Protein AF-A0A537FKU1-F1 (afdb_monomer)

Structure (mmCIF, N/CA/C/O backbone):
data_AF-A0A537FKU1-F1
#
_entry.id   AF-A0A537FKU1-F1
#
loop_
_atom_site.group_PDB
_atom_site.id
_atom_site.type_symbol
_atom_site.label_atom_id
_atom_site.label_alt_id
_atom_site.label_comp_id
_atom_site.label_asym_id
_atom_site.label_entity_id
_atom_site.label_seq_id
_atom_site.pdbx_PDB_ins_code
_atom_site.Cartn_x
_atom_site.Cartn_y
_atom_site.Cartn_z
_atom_site.occupancy
_atom_site.B_iso_or_equiv
_atom_site.auth_seq_id
_atom_site.auth_comp_id
_atom_site.auth_asym_id
_atom_site.auth_atom_id
_atom_site.pdbx_PDB_model_num
ATOM 1 N N . LEU A 1 1 ? 7.163 -8.580 -25.027 1.00 79.69 1 LEU A N 1
ATOM 2 C CA . LEU A 1 1 ? 6.173 -8.074 -24.044 1.00 79.69 1 LEU A CA 1
ATOM 3 C C . LEU A 1 1 ? 6.565 -6.661 -23.641 1.00 79.69 1 LEU A C 1
ATOM 5 O O . LEU A 1 1 ? 7.755 -6.383 -23.587 1.00 79.69 1 LEU A O 1
ATOM 9 N N . LYS A 1 2 ? 5.596 -5.772 -23.407 1.00 90.44 2 LYS A N 1
ATOM 10 C CA . LYS A 1 2 ? 5.854 -4.451 -22.813 1.00 90.44 2 LYS A CA 1
ATOM 11 C C . LYS A 1 2 ? 5.672 -4.572 -21.300 1.00 90.44 2 LYS A C 1
ATOM 13 O O . LYS A 1 2 ? 4.713 -5.207 -20.874 1.00 90.44 2 LYS A O 1
ATOM 18 N N . GLY A 1 3 ? 6.586 -3.997 -20.525 1.00 92.38 3 GLY A N 1
ATOM 19 C CA . GLY A 1 3 ? 6.565 -4.032 -19.063 1.00 92.38 3 GLY A CA 1
ATOM 20 C C . GLY A 1 3 ? 6.813 -2.648 -18.474 1.00 92.38 3 GLY A C 1
ATOM 21 O O . GLY A 1 3 ? 7.351 -1.771 -19.149 1.00 92.38 3 GLY A O 1
ATOM 22 N N . LEU A 1 4 ? 6.399 -2.464 -17.224 1.00 90.75 4 LEU A N 1
ATOM 23 C CA . LEU A 1 4 ? 6.615 -1.248 -16.449 1.00 90.75 4 LEU A CA 1
ATOM 24 C C . LEU A 1 4 ? 7.145 -1.642 -15.072 1.00 90.75 4 LEU A C 1
ATOM 26 O O . LEU A 1 4 ? 6.585 -2.530 -14.434 1.00 90.75 4 LEU A O 1
ATOM 30 N N . PHE A 1 5 ? 8.202 -0.971 -14.628 1.00 93.31 5 PHE A N 1
ATOM 31 C CA . PHE A 1 5 ? 8.720 -1.091 -13.272 1.00 93.31 5 PHE A CA 1
ATOM 32 C C . PHE A 1 5 ? 8.218 0.091 -12.442 1.00 93.31 5 PHE A C 1
ATOM 34 O O . PHE A 1 5 ? 8.363 1.243 -12.853 1.00 93.31 5 PHE A O 1
ATOM 41 N N . LEU A 1 6 ? 7.611 -0.202 -11.295 1.00 92.62 6 LEU A N 1
ATOM 42 C CA . LEU A 1 6 ? 7.179 0.787 -10.317 1.00 92.62 6 LEU A CA 1
ATOM 43 C C . LEU A 1 6 ? 7.888 0.478 -9.003 1.00 92.62 6 LEU A C 1
ATOM 45 O O . LEU A 1 6 ? 7.816 -0.648 -8.519 1.00 92.62 6 LEU A O 1
ATOM 49 N N . SER A 1 7 ? 8.549 1.481 -8.437 1.00 92.38 7 SER A N 1
ATOM 50 C CA . SER A 1 7 ? 9.214 1.384 -7.142 1.00 92.38 7 SER A CA 1
ATOM 51 C C . SER A 1 7 ? 8.884 2.612 -6.311 1.00 92.38 7 SER A C 1
ATOM 53 O O . SER A 1 7 ? 8.812 3.721 -6.846 1.00 92.38 7 SER A O 1
ATOM 55 N N . GLY A 1 8 ? 8.626 2.391 -5.026 1.00 89.75 8 GLY A N 1
ATOM 56 C CA . GLY A 1 8 ? 8.405 3.438 -4.039 1.00 89.75 8 GLY A CA 1
ATOM 57 C C . GLY A 1 8 ? 9.642 3.554 -3.167 1.00 89.75 8 GLY A C 1
ATOM 58 O O . GLY A 1 8 ? 10.186 2.540 -2.737 1.00 89.75 8 GLY A O 1
ATOM 59 N N . GLU A 1 9 ? 10.087 4.780 -2.915 1.00 90.81 9 GLU A N 1
ATOM 60 C CA . GLU A 1 9 ? 11.155 5.014 -1.951 1.00 90.81 9 GLU A CA 1
ATOM 61 C C . GLU A 1 9 ? 10.700 4.574 -0.556 1.00 90.81 9 GLU A C 1
ATOM 63 O O . GLU A 1 9 ? 9.578 4.855 -0.131 1.00 90.81 9 GLU A O 1
ATOM 68 N N . THR A 1 10 ? 11.574 3.856 0.138 1.00 91.44 10 THR A N 1
ATOM 69 C CA . THR A 1 10 ? 11.375 3.402 1.510 1.00 91.44 10 THR A CA 1
ATOM 70 C C . THR A 1 10 ? 12.732 3.296 2.191 1.00 91.44 10 THR A C 1
ATOM 72 O O . THR A 1 10 ? 13.765 3.202 1.525 1.00 91.44 10 THR A O 1
ATOM 75 N N . SER A 1 11 ? 12.740 3.300 3.520 1.00 85.31 11 SER A N 1
ATOM 76 C CA . SER A 1 11 ? 13.969 3.200 4.301 1.00 85.31 11 SER A CA 1
ATOM 77 C C . SER A 1 11 ? 14.642 1.825 4.193 1.00 85.31 11 SER A C 1
ATOM 79 O O . SER A 1 11 ? 15.827 1.688 4.488 1.00 85.31 11 SER A O 1
ATOM 81 N N . GLY A 1 12 ? 13.890 0.804 3.769 1.00 86.31 12 GLY A N 1
ATOM 82 C CA . GLY A 1 12 ? 14.393 -0.547 3.515 1.00 86.31 12 GLY A CA 1
ATOM 83 C C . GLY A 1 12 ? 14.699 -1.373 4.768 1.00 86.31 12 GLY A C 1
ATOM 84 O O . GLY A 1 12 ? 14.999 -2.554 4.638 1.00 86.31 12 GLY A O 1
ATOM 85 N N . PHE A 1 13 ? 14.602 -0.793 5.969 1.00 84.94 13 PHE A N 1
ATOM 86 C CA . PHE A 1 13 ? 14.856 -1.482 7.246 1.00 84.94 13 PHE A CA 1
ATOM 87 C C . PHE A 1 13 ? 13.591 -1.758 8.070 1.00 84.94 13 PHE A C 1
ATOM 89 O O . PHE A 1 13 ? 13.653 -2.434 9.092 1.00 84.94 13 PHE A O 1
ATOM 96 N N . MET A 1 14 ? 12.448 -1.219 7.651 1.00 83.75 14 MET A N 1
ATOM 97 C CA . MET A 1 14 ? 11.156 -1.390 8.310 1.00 83.75 14 MET A CA 1
ATOM 98 C C . MET A 1 14 ? 10.057 -1.522 7.261 1.00 83.75 14 MET A C 1
ATOM 100 O O . MET A 1 14 ? 10.184 -1.023 6.141 1.00 83.75 14 MET A O 1
ATOM 104 N N . ILE A 1 15 ? 8.961 -2.174 7.640 1.00 86.31 15 ILE A N 1
ATOM 105 C CA . ILE A 1 15 ? 7.761 -2.233 6.807 1.00 86.31 15 ILE A CA 1
ATOM 106 C C . ILE A 1 15 ? 7.20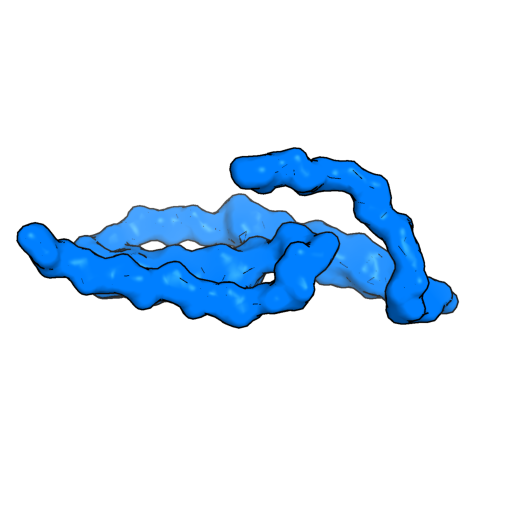0 -0.808 6.685 1.00 86.31 15 ILE A C 1
ATOM 108 O O . ILE A 1 15 ? 6.917 -0.163 7.693 1.00 86.31 15 ILE A O 1
ATOM 112 N N . ASP A 1 16 ? 7.038 -0.314 5.453 1.00 89.00 16 ASP A N 1
ATOM 113 C CA . ASP A 1 16 ? 6.449 1.000 5.166 1.00 89.00 16 ASP A CA 1
ATOM 114 C C . ASP A 1 16 ? 5.181 0.862 4.302 1.00 89.00 16 ASP A C 1
ATOM 116 O O . ASP A 1 16 ? 5.247 0.893 3.065 1.00 89.00 16 ASP A O 1
ATOM 120 N N . PRO A 1 17 ? 3.995 0.745 4.930 1.00 91.75 17 PRO A N 1
ATOM 121 C CA . PRO A 1 17 ? 2.722 0.639 4.223 1.00 91.75 17 PRO A CA 1
ATOM 122 C C . PRO A 1 17 ? 2.451 1.846 3.317 1.00 91.75 17 PRO A C 1
ATOM 124 O O . PRO A 1 17 ? 1.738 1.732 2.320 1.00 91.75 17 PRO A O 1
ATOM 127 N N . ARG A 1 18 ? 3.044 3.015 3.607 1.00 91.62 18 ARG A N 1
ATOM 128 C CA . ARG A 1 18 ? 2.847 4.231 2.803 1.00 91.62 18 ARG A CA 1
ATOM 129 C C . ARG A 1 18 ? 3.546 4.127 1.457 1.00 91.62 18 ARG A C 1
ATOM 131 O O . ARG A 1 18 ? 2.939 4.477 0.443 1.00 91.62 18 ARG A O 1
ATOM 138 N N . ALA A 1 19 ? 4.769 3.599 1.433 1.00 92.56 19 ALA A N 1
ATOM 139 C CA . ALA A 1 19 ? 5.494 3.340 0.192 1.00 92.56 19 ALA A CA 1
ATOM 140 C C . ALA A 1 19 ? 4.703 2.378 -0.717 1.00 92.56 19 ALA A C 1
ATOM 142 O O . ALA A 1 19 ? 4.500 2.663 -1.901 1.00 92.56 19 ALA A O 1
ATOM 143 N N . ALA A 1 20 ? 4.152 1.300 -0.147 1.00 93.31 20 ALA A N 1
ATOM 144 C CA . ALA A 1 20 ? 3.294 0.360 -0.870 1.00 93.31 20 ALA A CA 1
ATOM 145 C C . ALA A 1 20 ? 2.013 1.027 -1.413 1.00 93.31 20 ALA A C 1
ATOM 147 O O . ALA A 1 20 ? 1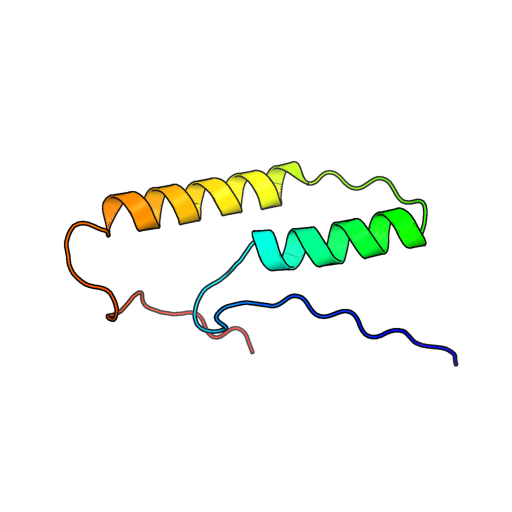.682 0.874 -2.594 1.00 93.31 20 ALA A O 1
ATOM 148 N N . MET A 1 21 ? 1.322 1.832 -0.593 1.00 94.69 21 MET A N 1
ATOM 149 C CA . MET A 1 21 ? 0.114 2.559 -1.007 1.00 94.69 21 MET A CA 1
ATOM 150 C C . MET A 1 21 ? 0.358 3.507 -2.184 1.00 94.69 21 MET A C 1
ATOM 152 O O . MET A 1 21 ? -0.503 3.632 -3.056 1.00 94.69 21 MET A O 1
ATOM 156 N N . ILE A 1 22 ? 1.507 4.187 -2.242 1.00 94.12 22 ILE A N 1
ATOM 157 C CA . ILE A 1 22 ? 1.833 5.105 -3.346 1.00 94.12 22 ILE A CA 1
ATOM 158 C C . ILE A 1 22 ? 1.885 4.344 -4.674 1.00 94.12 22 ILE A C 1
ATOM 160 O O . ILE A 1 22 ? 1.263 4.766 -5.656 1.00 94.12 22 ILE A O 1
ATOM 164 N N . ILE A 1 23 ? 2.570 3.201 -4.692 1.00 95.44 23 ILE A N 1
ATOM 165 C CA . ILE A 1 23 ? 2.685 2.364 -5.888 1.00 95.44 23 ILE A CA 1
ATOM 166 C C . ILE A 1 23 ? 1.337 1.778 -6.280 1.00 95.44 23 ILE A C 1
ATOM 168 O O . ILE A 1 23 ? 0.943 1.876 -7.447 1.00 95.44 23 ILE A O 1
ATOM 172 N N . LEU A 1 24 ? 0.579 1.273 -5.307 1.00 95.50 24 LEU A N 1
ATOM 173 C CA . LEU A 1 24 ? -0.746 0.726 -5.561 1.00 95.50 24 LEU A CA 1
ATOM 174 C C . LEU A 1 24 ? -1.701 1.797 -6.110 1.00 95.50 24 LEU A C 1
ATOM 176 O O . LEU A 1 24 ? -2.402 1.544 -7.084 1.00 95.50 24 LEU A O 1
ATOM 180 N N . ARG A 1 25 ? -1.666 3.036 -5.601 1.00 95.25 25 ARG A N 1
ATOM 181 C CA . ARG A 1 25 ? -2.457 4.165 -6.137 1.00 95.25 25 ARG A CA 1
ATOM 182 C C . ARG A 1 25 ? -2.111 4.504 -7.586 1.00 95.25 25 ARG A C 1
ATOM 184 O O . ARG A 1 25 ? -2.994 4.881 -8.361 1.00 95.25 25 ARG A O 1
ATOM 191 N N . VAL A 1 26 ? -0.838 4.424 -7.974 1.00 94.94 26 VAL A N 1
ATOM 192 C CA . VAL A 1 26 ? -0.436 4.621 -9.377 1.00 94.94 26 VAL A CA 1
ATOM 193 C C . VAL A 1 26 ? -0.981 3.486 -10.240 1.00 94.94 26 VAL A C 1
ATOM 195 O O . VAL A 1 26 ? -1.609 3.764 -11.262 1.00 94.94 26 VAL A O 1
ATOM 198 N N . LEU A 1 27 ? -0.807 2.236 -9.808 1.00 95.50 27 LEU A N 1
ATOM 199 C CA . LEU A 1 27 ? -1.269 1.054 -10.532 1.00 95.50 27 LEU A CA 1
ATOM 200 C C . LEU A 1 27 ? -2.795 1.060 -10.722 1.00 95.50 27 LEU A C 1
ATOM 202 O O . LEU A 1 27 ? -3.276 0.933 -11.844 1.00 95.50 27 LEU A O 1
ATOM 206 N N . VAL A 1 28 ? -3.550 1.296 -9.646 1.00 96.19 28 VAL A N 1
ATOM 207 C CA . VAL A 1 28 ? -5.020 1.345 -9.637 1.00 96.19 28 VAL A CA 1
ATOM 208 C C . VAL A 1 28 ? -5.540 2.378 -10.630 1.00 96.19 28 VAL A C 1
ATOM 210 O O . VAL A 1 28 ? -6.390 2.060 -11.458 1.00 96.19 28 VAL A O 1
ATOM 213 N N . ARG A 1 29 ? -4.972 3.592 -10.628 1.00 95.69 29 ARG A N 1
ATOM 214 C CA . ARG A 1 29 ? -5.349 4.640 -11.591 1.00 95.69 29 ARG A CA 1
ATOM 215 C C . ARG A 1 29 ? -4.985 4.279 -13.027 1.00 95.69 29 ARG A C 1
ATOM 217 O O . ARG A 1 29 ? -5.756 4.573 -13.932 1.00 95.69 29 ARG A O 1
ATOM 224 N N . LYS A 1 30 ? -3.822 3.661 -13.253 1.00 94.50 30 LYS A N 1
ATOM 225 C CA . LYS A 1 30 ? -3.372 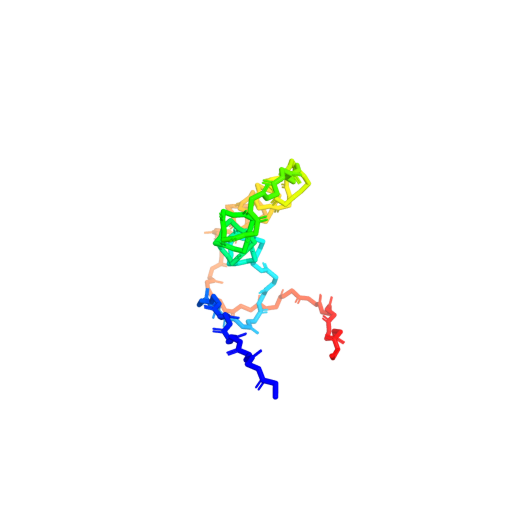3.266 -14.598 1.00 94.50 30 LYS A CA 1
ATOM 226 C C . LYS A 1 30 ? -4.196 2.123 -15.184 1.00 94.50 30 LYS A C 1
ATOM 228 O O . LYS A 1 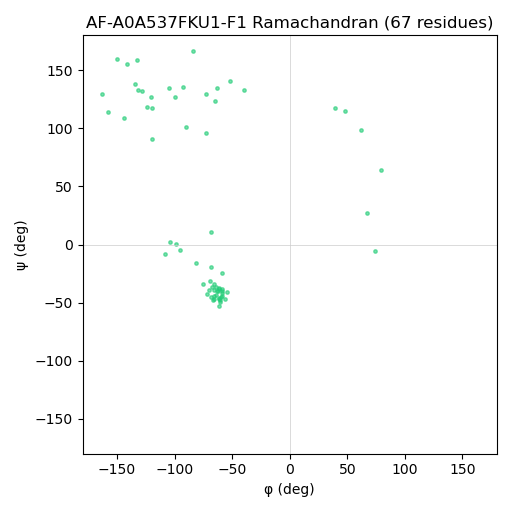30 ? -4.365 2.084 -16.398 1.00 94.50 30 LYS A O 1
ATOM 233 N N . LEU A 1 31 ? -4.700 1.229 -14.338 1.00 95.19 31 LEU A N 1
ATOM 234 C CA . LEU A 1 31 ? -5.508 0.077 -14.738 1.00 95.19 31 LEU A CA 1
ATOM 235 C C . LEU A 1 31 ? -7.022 0.334 -14.651 1.00 95.19 31 LEU A C 1
ATOM 237 O O . LEU A 1 31 ? -7.796 -0.527 -15.054 1.00 95.19 31 LEU A O 1
ATOM 241 N N . GLY A 1 32 ? -7.451 1.493 -14.140 1.00 96.62 32 GLY A N 1
ATOM 242 C CA . GLY A 1 32 ? -8.870 1.815 -13.960 1.00 96.62 32 GLY A CA 1
ATOM 243 C C . GLY A 1 32 ? -9.566 0.947 -12.907 1.00 96.62 32 GLY A C 1
ATOM 244 O O . GLY A 1 32 ? -10.766 0.712 -13.002 1.00 96.62 32 GLY A O 1
ATOM 245 N N . LEU A 1 33 ? -8.818 0.443 -11.924 1.00 96.88 33 LEU A N 1
ATOM 246 C CA . LEU A 1 33 ? -9.346 -0.406 -10.858 1.00 96.88 33 LEU A CA 1
ATOM 247 C C . LEU A 1 33 ? -9.937 0.436 -9.722 1.00 96.88 33 LEU A C 1
ATOM 249 O O . LEU A 1 33 ? -9.696 1.640 -9.617 1.00 96.88 33 LEU A O 1
ATOM 253 N N . GLN A 1 34 ? -10.690 -0.220 -8.846 1.00 95.25 34 GLN A N 1
ATOM 254 C CA . GLN A 1 34 ? -11.083 0.295 -7.537 1.00 95.25 34 GLN A CA 1
ATOM 255 C C . GLN A 1 34 ? -10.618 -0.734 -6.509 1.00 95.25 34 GLN A C 1
ATOM 257 O O . GLN A 1 34 ? -11.011 -1.895 -6.584 1.00 95.25 34 GLN A O 1
ATOM 262 N N . ILE A 1 35 ?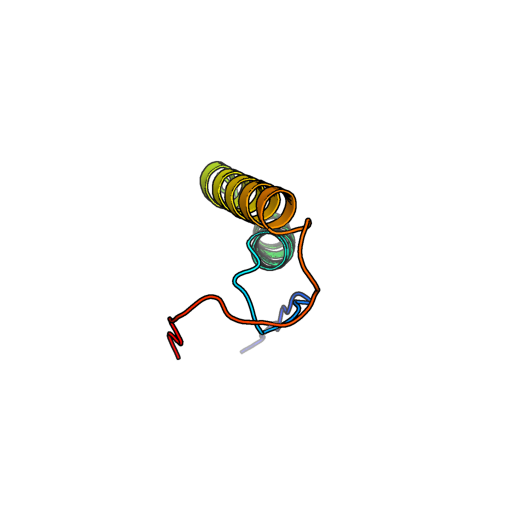 -9.730 -0.326 -5.609 1.00 95.19 35 ILE A N 1
ATOM 263 C CA . ILE A 1 35 ? -9.178 -1.184 -4.559 1.00 95.19 35 ILE A CA 1
ATOM 264 C C . ILE A 1 35 ? -9.361 -0.451 -3.238 1.00 95.19 35 ILE A C 1
ATOM 266 O O . ILE A 1 35 ? -9.048 0.739 -3.149 1.00 95.19 35 ILE A O 1
ATOM 270 N N . ASP A 1 36 ? -9.873 -1.164 -2.241 1.00 95.88 36 ASP A N 1
ATOM 271 C CA . ASP A 1 36 ? -9.965 -0.670 -0.873 1.00 95.88 36 ASP A CA 1
ATOM 272 C C . ASP A 1 36 ? -8.571 -0.631 -0.231 1.00 95.88 36 ASP A C 1
ATOM 274 O O . ASP A 1 36 ? -7.818 -1.601 -0.285 1.00 95.88 36 ASP A O 1
ATOM 278 N N . MET A 1 37 ? -8.225 0.515 0.352 1.00 95.31 37 MET A N 1
ATOM 279 C CA . MET A 1 37 ? -6.922 0.781 0.969 1.00 95.31 37 MET A CA 1
ATOM 280 C C . MET A 1 37 ? -6.984 0.734 2.501 1.00 95.31 37 MET A C 1
ATOM 282 O O . MET A 1 37 ? -5.970 0.976 3.150 1.00 95.31 37 MET A O 1
ATOM 286 N N . THR A 1 38 ? -8.151 0.432 3.081 1.00 96.56 38 THR A N 1
ATOM 287 C CA . THR A 1 38 ? -8.416 0.547 4.524 1.00 96.56 38 THR A CA 1
ATOM 288 C C . THR A 1 38 ? -7.406 -0.218 5.383 1.00 96.56 38 THR A C 1
ATOM 290 O O . THR A 1 38 ? -6.942 0.305 6.394 1.00 96.56 38 THR A O 1
ATOM 293 N N . GLU A 1 39 ? -7.015 -1.427 4.975 1.00 95.38 39 GLU A N 1
ATOM 294 C CA . GLU A 1 39 ? -6.048 -2.244 5.719 1.00 95.38 39 GLU A CA 1
ATOM 295 C C . GLU A 1 39 ? -4.646 -1.611 5.738 1.00 95.38 39 GLU A C 1
ATOM 297 O O . GLU A 1 39 ? -4.049 -1.451 6.802 1.00 95.38 39 GLU A O 1
ATOM 302 N N . LEU A 1 40 ? -4.154 -1.156 4.579 1.00 94.50 40 LEU A N 1
ATOM 303 C CA . LEU A 1 40 ? -2.856 -0.480 4.466 1.00 94.50 40 LEU A CA 1
ATOM 304 C C . LEU A 1 40 ? -2.831 0.847 5.236 1.00 94.50 40 LEU A C 1
ATOM 306 O O . LEU A 1 40 ? -1.816 1.210 5.833 1.00 94.50 40 LEU A O 1
ATOM 310 N N . GLU A 1 41 ? -3.949 1.574 5.242 1.00 95.81 41 GLU A N 1
ATOM 311 C CA . GLU A 1 41 ? -4.105 2.797 6.031 1.00 95.81 41 GLU A CA 1
ATOM 312 C C . GLU A 1 41 ? -4.118 2.512 7.540 1.00 95.81 41 GLU A C 1
ATOM 314 O O . GLU A 1 41 ? -3.556 3.293 8.313 1.00 95.81 41 GLU A O 1
ATOM 319 N N . GLY A 1 42 ? -4.717 1.394 7.961 1.00 96.56 42 GLY A N 1
ATOM 320 C CA . GLY A 1 42 ? -4.669 0.904 9.339 1.00 96.56 42 GLY A CA 1
ATOM 321 C C . GLY A 1 42 ? -3.241 0.593 9.781 1.00 96.56 42 GLY A C 1
ATOM 322 O O . GLY A 1 42 ? -2.755 1.179 10.747 1.00 96.56 42 GLY A O 1
ATOM 323 N N . GLN A 1 43 ? -2.527 -0.225 9.005 1.00 93.56 43 GLN A N 1
ATOM 324 C CA . GLN A 1 43 ? -1.130 -0.579 9.279 1.00 93.56 43 GLN A CA 1
ATOM 325 C C . GLN A 1 43 ? -0.215 0.652 9.328 1.00 93.56 43 GLN A C 1
ATOM 327 O O . GLN A 1 43 ? 0.646 0.759 10.201 1.00 93.56 43 GLN A O 1
ATOM 332 N N . ALA A 1 44 ? -0.411 1.626 8.430 1.00 92.56 44 ALA A N 1
ATOM 333 C CA . ALA A 1 44 ? 0.360 2.869 8.452 1.0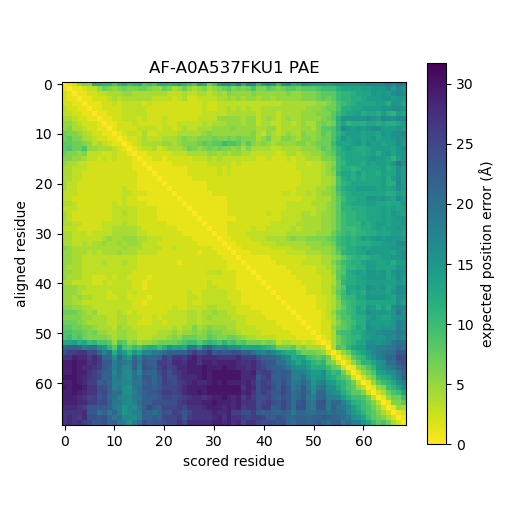0 92.56 44 ALA A CA 1
ATOM 334 C C . ALA A 1 44 ? 0.198 3.626 9.785 1.00 92.56 44 ALA A C 1
ATOM 336 O O . ALA A 1 44 ? 1.181 4.130 10.331 1.00 92.56 44 ALA A O 1
ATOM 337 N N . LYS A 1 45 ? -1.028 3.681 10.324 1.00 94.12 45 LYS A N 1
ATOM 338 C CA . LYS A 1 45 ? -1.325 4.334 11.610 1.00 94.12 45 LYS A CA 1
ATOM 339 C C . LYS A 1 45 ? -0.761 3.570 12.801 1.00 94.12 45 LYS A C 1
ATOM 341 O O . LYS A 1 45 ? -0.284 4.201 13.743 1.00 94.12 45 LYS A O 1
ATOM 346 N N . GLU A 1 46 ? -0.819 2.242 12.779 1.00 92.38 46 GLU A N 1
ATOM 347 C CA . GLU A 1 46 ? -0.240 1.399 13.831 1.00 92.38 46 GLU A CA 1
ATOM 348 C C . GLU A 1 46 ? 1.269 1.624 13.941 1.00 92.38 46 GLU A C 1
ATOM 350 O O . GLU A 1 46 ? 1.770 1.908 15.029 1.00 92.38 46 GLU A O 1
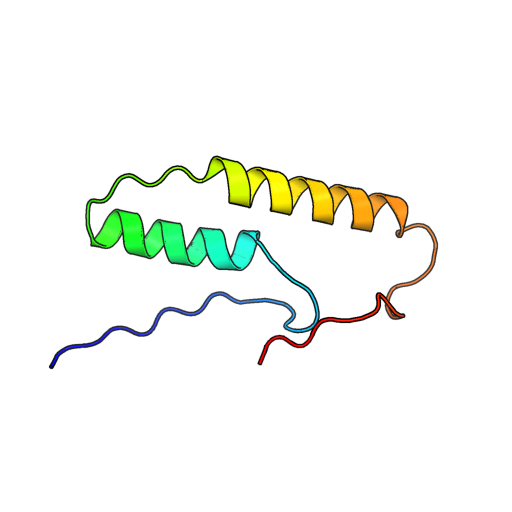ATOM 355 N N . ILE A 1 47 ? 1.976 1.615 12.807 1.00 88.75 47 ILE A N 1
ATOM 356 C CA . ILE A 1 47 ? 3.422 1.861 12.760 1.00 88.75 47 ILE A CA 1
ATOM 357 C C . ILE A 1 47 ? 3.750 3.285 13.211 1.00 88.75 47 ILE A C 1
ATOM 359 O O . ILE A 1 47 ? 4.659 3.483 14.012 1.00 88.75 47 ILE A O 1
ATOM 363 N N . GLU A 1 48 ? 2.992 4.289 12.766 1.00 88.00 48 GLU A N 1
ATOM 364 C CA . GLU A 1 48 ? 3.189 5.673 13.211 1.00 88.00 48 GLU A CA 1
ATOM 365 C C . GLU A 1 48 ? 2.971 5.825 14.725 1.00 88.00 48 GLU A C 1
ATOM 367 O O . GLU A 1 48 ? 3.700 6.559 15.394 1.00 88.00 48 GLU A O 1
ATOM 372 N N . THR A 1 49 ? 1.990 5.114 15.280 1.00 90.31 49 THR A N 1
ATOM 373 C CA . THR A 1 49 ? 1.704 5.121 16.719 1.00 90.31 49 THR A CA 1
ATOM 374 C C . THR A 1 49 ? 2.825 4.444 17.501 1.00 90.31 49 THR A C 1
ATOM 376 O O . THR A 1 49 ? 3.294 5.010 18.487 1.00 90.31 49 THR A O 1
ATOM 379 N N . ALA A 1 50 ? 3.305 3.287 17.038 1.00 87.31 50 ALA A N 1
ATOM 380 C CA . ALA A 1 50 ? 4.430 2.584 17.645 1.00 87.31 50 ALA A CA 1
ATOM 381 C C . ALA A 1 50 ? 5.701 3.449 17.643 1.00 87.31 50 ALA A C 1
ATOM 383 O O . ALA A 1 50 ? 6.344 3.592 18.679 1.00 87.31 50 ALA A O 1
ATOM 384 N N . LEU A 1 51 ? 6.003 4.113 16.520 1.00 84.19 51 LEU A N 1
ATOM 385 C CA . LEU A 1 51 ? 7.155 5.014 16.393 1.00 84.19 51 LEU A CA 1
ATOM 386 C C . LEU A 1 51 ? 7.064 6.231 17.319 1.00 84.19 51 LEU A C 1
ATOM 388 O O . LEU A 1 51 ? 8.062 6.641 17.908 1.00 84.19 51 LEU A O 1
ATOM 392 N N . LYS A 1 52 ? 5.870 6.817 17.473 1.00 85.56 52 LYS A N 1
ATOM 393 C CA . LYS A 1 52 ? 5.647 7.930 18.410 1.00 85.56 52 LYS A CA 1
ATOM 394 C C . LYS A 1 52 ? 5.824 7.505 19.866 1.00 85.56 52 LYS A C 1
ATOM 396 O O . LYS A 1 52 ? 6.286 8.307 20.667 1.00 85.56 52 LYS A O 1
ATOM 401 N N . GLN A 1 53 ? 5.464 6.269 20.207 1.00 84.75 53 GLN A N 1
ATOM 402 C CA . GLN A 1 53 ? 5.643 5.721 21.554 1.00 84.75 53 GLN A CA 1
ATOM 403 C C . GLN A 1 53 ? 7.103 5.355 21.847 1.00 84.75 53 GLN A C 1
ATOM 405 O O . GLN A 1 53 ? 7.548 5.511 22.980 1.00 84.75 53 GLN A O 1
ATOM 410 N N . SER A 1 54 ? 7.858 4.899 20.843 1.00 72.12 54 SER A N 1
ATOM 411 C CA . SER A 1 54 ? 9.287 4.593 20.985 1.00 72.12 54 SER A CA 1
ATOM 412 C C . SER A 1 54 ? 10.192 5.828 20.888 1.00 72.12 54 SER A C 1
ATOM 414 O O . SER A 1 54 ? 11.346 5.769 21.296 1.00 72.12 54 SER A O 1
ATOM 416 N N . GLY A 1 55 ? 9.680 6.950 20.375 1.00 56.53 55 GLY A N 1
ATOM 417 C CA . GLY A 1 55 ? 10.427 8.180 20.092 1.00 56.53 55 GLY A CA 1
ATOM 418 C C . GLY A 1 55 ? 10.959 8.973 21.295 1.00 56.53 55 GLY A C 1
ATOM 419 O O . GLY A 1 55 ? 11.417 10.091 21.085 1.00 56.53 55 GLY A O 1
ATOM 420 N N . ASP A 1 56 ? 10.924 8.428 22.518 1.00 50.12 56 ASP A N 1
ATOM 421 C CA . ASP A 1 56 ? 11.539 9.049 23.708 1.00 50.12 56 ASP A CA 1
ATOM 422 C C . ASP A 1 56 ? 12.931 8.467 24.052 1.00 50.12 56 ASP A C 1
ATOM 424 O O . ASP A 1 56 ? 13.570 8.899 25.009 1.00 50.12 56 ASP A O 1
ATOM 428 N N . LYS A 1 57 ? 13.442 7.503 23.266 1.00 43.56 57 LYS A N 1
ATOM 429 C CA . LYS A 1 57 ? 14.848 7.060 23.306 1.00 43.56 57 LYS A CA 1
ATOM 430 C C . LYS A 1 57 ? 15.349 6.713 21.906 1.00 43.56 57 LYS A C 1
ATOM 432 O O . LYS A 1 57 ? 14.940 5.707 21.346 1.00 43.56 57 LYS A O 1
ATOM 437 N N . ASP A 1 58 ? 16.226 7.579 21.407 1.00 38.81 58 ASP A N 1
ATOM 438 C CA . ASP A 1 58 ? 17.229 7.404 20.355 1.00 38.81 58 ASP A CA 1
ATOM 439 C C . ASP A 1 58 ? 16.865 6.572 19.111 1.00 38.81 58 ASP A C 1
ATOM 441 O O . ASP A 1 58 ? 16.676 5.356 19.128 1.00 38.81 58 ASP A O 1
ATOM 445 N N . SER A 1 59 ? 16.897 7.276 17.977 1.00 49.00 59 SER A N 1
ATOM 446 C CA . SER A 1 59 ? 17.158 6.726 16.649 1.00 49.00 59 SER A CA 1
ATOM 447 C C . SER A 1 59 ? 18.254 5.656 16.696 1.00 49.00 59 SER A C 1
ATOM 449 O O . SER A 1 59 ? 19.328 5.899 17.242 1.00 49.00 59 SER A O 1
ATOM 451 N N . ASP A 1 60 ? 17.985 4.524 16.049 1.00 49.78 60 ASP A N 1
ATOM 452 C CA . ASP A 1 60 ? 18.916 3.424 15.783 1.00 49.78 60 ASP A CA 1
ATOM 453 C C . ASP A 1 60 ? 19.181 2.446 16.943 1.00 49.78 60 ASP A C 1
ATOM 455 O O . ASP A 1 60 ? 20.316 2.241 17.360 1.00 49.78 60 ASP A O 1
ATOM 459 N N . SER A 1 61 ? 18.159 1.708 17.397 1.00 41.41 61 SER A N 1
ATOM 460 C CA . SER A 1 61 ? 18.343 0.266 17.663 1.00 41.41 61 SER A CA 1
ATOM 461 C C . SER A 1 61 ? 17.039 -0.538 17.791 1.00 41.41 61 SER A C 1
ATOM 463 O O . SER A 1 61 ? 16.165 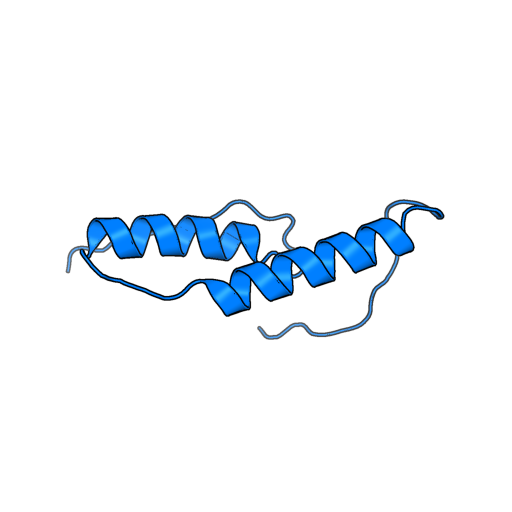-0.241 18.593 1.00 41.41 61 SER A O 1
ATOM 465 N N . ALA A 1 62 ? 17.002 -1.636 17.028 1.00 49.56 62 ALA A N 1
ATOM 466 C CA . ALA A 1 62 ? 16.370 -2.922 17.337 1.00 49.56 62 ALA A CA 1
ATOM 467 C C . ALA A 1 62 ? 14.841 -2.994 17.565 1.00 49.56 62 ALA A C 1
ATOM 469 O O . ALA A 1 62 ? 14.343 -2.907 18.683 1.00 49.56 62 ALA A O 1
ATOM 470 N N . GLY A 1 63 ? 14.127 -3.390 16.506 1.00 38.38 63 GLY A N 1
ATOM 471 C CA . GLY A 1 63 ? 12.920 -4.216 16.595 1.00 38.38 63 GLY A CA 1
ATOM 472 C C . GLY A 1 63 ? 13.152 -5.516 15.821 1.00 38.38 63 GLY A C 1
ATOM 473 O O . GLY A 1 63 ? 13.447 -5.487 14.632 1.00 38.38 63 GLY A O 1
ATOM 474 N N . SER A 1 64 ? 13.109 -6.647 16.515 1.00 39.72 64 SER A N 1
ATOM 475 C CA . SER A 1 64 ? 13.318 -8.012 16.017 1.00 39.72 64 SER A CA 1
ATOM 476 C C . SER A 1 64 ? 12.468 -8.394 14.795 1.00 39.72 64 SER A C 1
ATOM 478 O O . SER A 1 64 ? 11.275 -8.130 14.823 1.00 39.72 64 SER A O 1
ATOM 480 N N . SER A 1 65 ? 13.081 -9.132 13.849 1.00 52.69 65 SER A N 1
ATOM 481 C CA . SER A 1 65 ? 12.501 -10.159 12.947 1.00 52.69 65 SER A CA 1
ATOM 482 C C . SER A 1 65 ? 11.199 -9.786 12.215 1.00 52.69 65 SER A C 1
ATOM 484 O O . SER A 1 65 ? 10.153 -9.657 12.828 1.00 52.69 65 SER A O 1
ATOM 486 N N . GLU A 1 66 ? 11.173 -9.670 10.888 1.00 39.56 66 GLU A N 1
ATOM 487 C CA . GLU A 1 66 ? 11.141 -10.839 10.001 1.00 39.56 66 GLU A CA 1
ATOM 488 C C . GLU A 1 66 ? 11.673 -10.446 8.607 1.00 39.56 66 GLU A C 1
ATOM 490 O O . GLU A 1 66 ? 11.071 -9.643 7.896 1.00 39.56 66 GLU A O 1
ATOM 495 N N . TYR A 1 67 ? 12.823 -11.000 8.211 1.00 42.31 67 TYR A N 1
ATOM 496 C CA . TYR A 1 67 ? 13.232 -11.024 6.804 1.00 42.31 67 TYR A CA 1
ATOM 497 C C . TYR A 1 67 ? 12.333 -12.049 6.103 1.00 42.31 67 TYR A C 1
ATOM 499 O O . TYR A 1 67 ? 12.609 -13.247 6.153 1.00 42.31 67 TYR A O 1
ATOM 507 N N . ILE A 1 68 ? 11.249 -11.600 5.474 1.00 52.62 68 ILE A N 1
ATOM 508 C CA . ILE A 1 68 ? 10.571 -12.408 4.457 1.00 52.62 68 ILE A CA 1
ATOM 509 C C . ILE A 1 68 ? 11.231 -12.019 3.138 1.00 52.62 68 ILE A C 1
ATOM 511 O O . ILE A 1 68 ? 11.032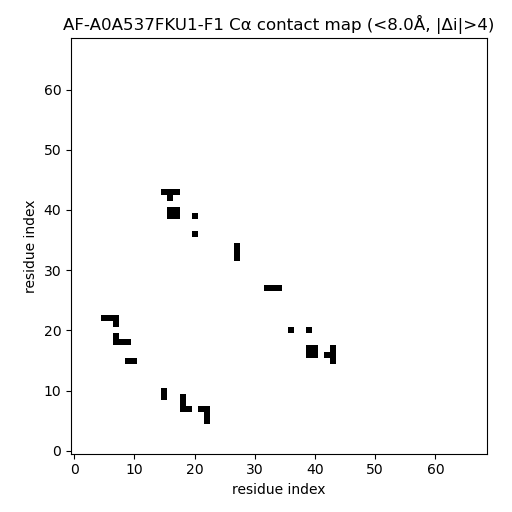 -10.907 2.652 1.00 52.62 68 ILE A O 1
ATOM 515 N N . GLY A 1 69 ? 12.138 -12.888 2.682 1.00 44.00 69 GLY A N 1
ATOM 516 C CA . GLY A 1 69 ? 12.945 -12.694 1.474 1.00 44.00 69 GLY A CA 1
ATOM 517 C C . GLY A 1 69 ? 12.136 -12.486 0.202 1.00 44.00 69 GLY A C 1
ATOM 518 O O . GLY A 1 69 ? 10.952 -12.892 0.161 1.00 44.00 69 GLY A O 1
#

Mean predicted aligned error: 8.72 Å

Nearest PDB structures (foldseek):
  3wz2-assembly1_E  TM=6.735E-01  e=1.408E-01  Pyrococcus furiosus DSM 3638

Solvent-accessible surface area (backbone atoms only — not comparable to full-atom values): 4705 Å² total; per-residue (Å²): 135,90,85,84,90,85,83,54,80,70,90,80,83,62,93,55,44,60,33,53,48,54,48,49,54,52,50,31,65,75,70,71,56,87,77,89,55,65,66,49,56,48,52,37,50,52,52,53,51,53,50,62,71,51,66,85,59,71,91,89,75,89,81,82,85,80,90,79,127

Foldseek 3Di:
DDDDDDFFDDPVPDDALPSVVVRVVVVCVVVVHDDDCVVSVVVNVVVVVVCVVVVVDDDDDDDDDDPPD

Sequence (69 aa):
LKGLFLSGETSGFMIDPRAAMIILRVLVRKLGLQIDMTELEGQAKEIETALKQSGDKDSDSAGSSEYIG

Radius of gyration: 15.19 Å; Cα contacts (8 Å, |Δi|>4): 23; chains: 1; bounding box: 30×22×48 Å

pLDDT: mean 81.61, std 19.5, range [38.38, 96.88]

Secondary structure (DSSP, 8-state):
-----------SSS--HHHHHHHHHHHHHHHT-----HHHHHHHHHHHHHHHHHTTS-SS---------